Protein AF-A0A1U6GPE6-F1 (afdb_monomer_lite)

Structure (mmCIF, N/CA/C/O backbone):
data_AF-A0A1U6GPE6-F1
#
_entry.id   AF-A0A1U6GPE6-F1
#
loop_
_atom_site.group_PDB
_atom_site.id
_atom_site.type_symbol
_atom_site.label_atom_id
_atom_site.label_alt_id
_atom_site.label_comp_id
_atom_site.label_asym_id
_atom_site.label_entity_id
_atom_site.label_seq_id
_atom_site.pdbx_PDB_ins_code
_atom_site.Cartn_x
_atom_site.Cartn_y
_atom_site.Cartn_z
_atom_site.occupancy
_atom_site.B_iso_or_equiv
_atom_site.auth_seq_id
_atom_site.auth_comp_id
_atom_site.auth_asym_id
_atom_site.auth_atom_id
_atom_site.pdbx_PDB_model_num
ATOM 1 N N . MET A 1 1 ? -50.815 -57.470 -26.066 1.00 43.12 1 MET A N 1
ATOM 2 C CA . MET A 1 1 ? -49.383 -57.099 -26.063 1.00 43.12 1 MET A CA 1
ATOM 3 C C . MET A 1 1 ? -49.206 -55.999 -25.023 1.00 43.12 1 MET A C 1
ATOM 5 O O . MET A 1 1 ? -49.852 -54.969 -25.150 1.00 43.12 1 MET A O 1
ATOM 9 N N . LYS A 1 2 ? -48.498 -56.280 -23.921 1.00 39.28 2 LYS A N 1
ATOM 10 C CA . LYS A 1 2 ? -48.319 -55.362 -22.782 1.00 39.28 2 LYS A CA 1
ATOM 11 C C . LYS A 1 2 ? -47.089 -54.486 -23.047 1.00 39.28 2 LYS A C 1
ATOM 13 O O . LYS A 1 2 ? -45.987 -55.020 -23.039 1.00 39.28 2 LYS A O 1
ATOM 18 N N . ASN A 1 3 ? -47.277 -53.183 -23.252 1.00 39.84 3 ASN A N 1
ATOM 19 C CA . ASN A 1 3 ? -46.172 -52.224 -23.318 1.00 39.84 3 ASN A CA 1
ATOM 20 C C . ASN A 1 3 ? -45.996 -51.566 -21.948 1.00 39.84 3 ASN A C 1
ATOM 22 O O . ASN A 1 3 ? -46.887 -50.881 -21.452 1.00 39.84 3 ASN A O 1
ATOM 26 N N . ILE A 1 4 ? -44.846 -51.837 -21.338 1.00 45.19 4 ILE A N 1
ATOM 27 C CA . ILE A 1 4 ? -44.392 -51.287 -20.062 1.00 45.19 4 ILE A CA 1
ATOM 28 C C . ILE A 1 4 ? -43.777 -49.916 -20.359 1.00 45.19 4 ILE A C 1
ATOM 30 O O . ILE A 1 4 ? -42.797 -49.829 -21.095 1.00 45.19 4 ILE A O 1
ATOM 34 N N . ILE A 1 5 ? -44.366 -48.849 -19.818 1.00 53.38 5 ILE A N 1
ATOM 35 C CA . ILE A 1 5 ? -43.828 -47.485 -19.895 1.00 53.38 5 ILE A CA 1
ATOM 36 C C . ILE A 1 5 ? -43.105 -47.208 -18.573 1.00 53.38 5 ILE A C 1
ATOM 38 O O . ILE A 1 5 ? -43.720 -47.242 -17.509 1.00 53.38 5 ILE A O 1
ATOM 42 N N . TYR A 1 6 ? -41.793 -46.977 -18.642 1.00 44.16 6 TYR A N 1
ATOM 43 C CA . TYR A 1 6 ? -40.957 -46.607 -17.497 1.00 44.16 6 TYR A CA 1
ATOM 44 C C . TYR A 1 6 ? -41.160 -45.125 -17.130 1.00 44.16 6 TYR A C 1
ATOM 46 O O . TYR A 1 6 ? -41.206 -44.289 -18.036 1.00 44.16 6 TYR A O 1
ATOM 54 N N . PRO A 1 7 ? -41.237 -44.758 -15.837 1.00 47.25 7 PRO A N 1
ATOM 55 C CA . PRO A 1 7 ? -41.270 -43.359 -15.430 1.00 47.25 7 PRO A CA 1
ATOM 56 C C . PRO A 1 7 ? -39.864 -42.748 -15.527 1.00 47.25 7 PRO A C 1
ATOM 58 O O . PRO A 1 7 ? -38.908 -43.248 -14.934 1.00 47.25 7 PRO A O 1
ATOM 61 N N . ILE A 1 8 ? -39.743 -41.654 -16.281 1.00 46.38 8 ILE A N 1
ATOM 62 C CA . ILE A 1 8 ? -38.525 -40.843 -16.366 1.00 46.38 8 ILE A CA 1
ATOM 63 C C . ILE A 1 8 ? -38.374 -40.067 -15.052 1.00 46.38 8 ILE A C 1
ATOM 65 O O . ILE A 1 8 ? -39.186 -39.202 -14.725 1.00 46.38 8 ILE A O 1
ATOM 69 N N . LEU A 1 9 ? -37.320 -40.390 -14.301 1.00 40.75 9 LEU A N 1
ATOM 70 C CA . LEU A 1 9 ? -36.823 -39.614 -13.167 1.00 40.75 9 LEU A CA 1
ATOM 71 C C . LEU A 1 9 ? -36.349 -38.235 -13.659 1.00 40.75 9 LEU A C 1
ATOM 73 O O . LEU A 1 9 ? -35.306 -38.121 -14.301 1.00 40.75 9 LEU A O 1
ATOM 77 N N . LEU A 1 10 ? -37.106 -37.184 -13.338 1.00 41.09 10 LEU A N 1
ATOM 78 C CA . LEU A 1 10 ? -36.659 -35.793 -13.432 1.00 41.09 10 LEU A CA 1
ATOM 79 C C . LEU A 1 10 ? -35.607 -35.546 -12.341 1.00 41.09 10 LEU A C 1
ATOM 81 O O . LEU A 1 10 ? -35.937 -35.222 -11.202 1.00 41.09 10 LEU A O 1
ATOM 85 N N . LEU A 1 11 ? -34.330 -35.736 -12.686 1.00 43.34 11 LEU A N 1
ATOM 86 C CA . LEU A 1 11 ? -33.218 -35.278 -11.859 1.00 43.34 11 LEU A CA 1
ATOM 87 C C . LEU A 1 11 ? -33.193 -33.746 -11.862 1.00 43.34 11 LEU A C 1
ATOM 89 O O . LEU A 1 11 ? -33.000 -33.101 -12.890 1.00 43.34 11 LEU A O 1
ATOM 93 N N . SER A 1 12 ? -33.361 -33.179 -10.674 1.00 39.69 12 SER A N 1
ATOM 94 C CA . SER A 1 12 ? -33.136 -31.777 -10.361 1.00 39.69 12 SER A CA 1
ATOM 95 C C . SER A 1 12 ? -31.676 -31.390 -10.610 1.00 39.69 12 SER A C 1
ATOM 97 O O . SER A 1 12 ? -30.798 -31.742 -9.820 1.00 39.69 12 SER A O 1
ATOM 99 N N . THR A 1 13 ? -31.403 -30.603 -11.646 1.00 44.22 13 THR A N 1
ATOM 100 C CA . THR A 1 13 ? -30.189 -29.784 -11.678 1.00 44.22 13 THR A CA 1
ATOM 101 C C . THR A 1 13 ? -30.530 -28.430 -11.081 1.00 44.22 13 THR A C 1
ATOM 103 O O . THR A 1 13 ? -31.062 -27.550 -11.757 1.00 44.22 13 THR A O 1
ATOM 106 N N . VAL A 1 14 ? -30.234 -28.274 -9.791 1.00 46.91 14 VAL A N 1
ATOM 107 C CA . VAL A 1 14 ? -30.025 -26.953 -9.201 1.00 46.91 14 VAL A CA 1
ATOM 108 C C . VAL A 1 14 ? -28.880 -26.348 -10.001 1.00 46.91 14 VAL A C 1
ATOM 110 O O . VAL A 1 14 ? -27.744 -26.816 -9.916 1.00 46.91 14 VAL A O 1
ATOM 113 N N . GLY A 1 15 ? -29.199 -25.389 -10.867 1.00 37.12 15 GLY A N 1
ATOM 114 C CA . GLY A 1 15 ? -28.193 -24.617 -11.569 1.00 37.12 15 GLY A CA 1
ATOM 115 C C . GLY A 1 15 ? -27.342 -23.928 -10.518 1.00 37.12 15 GLY A C 1
ATOM 116 O O . GLY A 1 15 ? -27.784 -22.964 -9.900 1.00 37.12 15 GLY A O 1
ATOM 117 N N . LEU A 1 16 ? -26.140 -24.455 -10.292 1.00 33.47 16 LEU A N 1
ATOM 118 C CA . LEU A 1 16 ? -25.041 -23.703 -9.715 1.00 33.47 16 LEU A CA 1
ATOM 119 C C . LEU A 1 16 ? -24.886 -22.479 -10.611 1.00 33.47 16 LEU A C 1
ATOM 121 O O . LEU A 1 16 ? -24.319 -22.566 -11.700 1.00 33.47 16 LEU A O 1
ATOM 125 N N . THR A 1 17 ? -25.454 -21.352 -10.190 1.00 33.72 17 THR A N 1
ATOM 126 C CA . THR A 1 17 ? -25.096 -20.062 -10.755 1.00 33.72 17 THR A CA 1
ATOM 127 C C . THR A 1 17 ? -23.603 -19.936 -10.531 1.00 33.72 17 THR A C 1
ATOM 129 O O . THR A 1 17 ? -23.151 -19.774 -9.395 1.00 33.72 17 THR A O 1
ATOM 132 N N . MET A 1 18 ? -22.840 -20.113 -11.610 1.00 38.47 18 MET A N 1
ATOM 133 C CA . MET A 1 18 ? -21.432 -19.775 -11.633 1.00 38.47 18 MET A CA 1
ATOM 134 C C . MET A 1 18 ? -21.304 -18.376 -11.045 1.00 38.47 18 MET A C 1
ATOM 136 O O . MET A 1 18 ? -21.958 -17.437 -11.498 1.00 38.47 18 MET A O 1
ATOM 140 N N . ILE A 1 19 ? -20.480 -18.253 -10.010 1.00 34.91 19 ILE A N 1
ATOM 141 C CA . ILE A 1 19 ? -19.978 -16.957 -9.587 1.00 34.91 19 ILE A CA 1
ATOM 142 C C . ILE A 1 19 ? -19.220 -16.429 -10.803 1.00 34.91 19 ILE A C 1
ATOM 144 O O . ILE A 1 19 ? -18.159 -16.952 -11.147 1.00 34.91 19 ILE A O 1
ATOM 148 N N . CYS A 1 20 ? -19.793 -15.449 -11.498 1.00 32.97 20 CYS A N 1
ATOM 149 C CA . CYS A 1 20 ? -19.073 -14.710 -12.518 1.00 32.97 20 CYS A CA 1
ATOM 150 C C . CYS A 1 20 ? -17.921 -13.990 -11.815 1.00 32.97 20 CYS A C 1
ATOM 152 O O . CYS A 1 20 ? -18.118 -12.960 -11.170 1.00 32.97 20 CYS A O 1
ATOM 154 N N . ALA A 1 21 ? -16.714 -14.543 -11.913 1.00 36.16 21 ALA A N 1
ATOM 155 C CA . ALA A 1 21 ? -15.510 -13.746 -11.785 1.00 36.16 21 ALA A CA 1
ATOM 156 C C . ALA A 1 21 ? -15.571 -12.716 -12.918 1.00 36.16 21 ALA A C 1
ATOM 158 O O . ALA A 1 21 ? -15.387 -13.061 -14.085 1.00 36.16 21 ALA A O 1
ATOM 159 N N . ASN A 1 22 ? -15.930 -11.473 -12.599 1.00 42.78 22 ASN A N 1
ATOM 160 C CA . ASN A 1 22 ? -15.839 -10.387 -13.567 1.00 42.78 22 ASN A CA 1
ATOM 161 C C . ASN A 1 22 ? -14.388 -10.337 -14.071 1.00 42.78 22 ASN A C 1
ATOM 163 O O . ASN A 1 22 ? -13.447 -10.364 -13.279 1.00 42.78 22 ASN A O 1
ATOM 167 N N . ALA A 1 23 ? -14.215 -10.342 -15.389 1.00 43.38 23 ALA A N 1
ATOM 168 C CA . ALA A 1 23 ? -12.915 -10.409 -16.035 1.00 43.38 23 ALA A CA 1
ATOM 169 C C . ALA A 1 23 ? -11.970 -9.248 -15.622 1.00 43.38 23 ALA A C 1
ATOM 171 O O . ALA A 1 23 ? -12.427 -8.135 -15.380 1.00 43.38 23 ALA A O 1
ATOM 172 N N . THR A 1 24 ? -10.656 -9.541 -15.644 1.00 53.19 24 THR A N 1
ATOM 173 C CA . THR A 1 24 ? -9.485 -8.632 -15.795 1.00 53.19 24 THR A CA 1
ATOM 174 C C . THR A 1 24 ? -8.783 -8.004 -14.571 1.00 53.19 24 THR A C 1
ATOM 176 O O . THR A 1 24 ? -8.334 -6.857 -14.641 1.00 53.19 24 THR A O 1
ATOM 179 N N . ASP A 1 25 ? -8.556 -8.737 -13.478 1.00 71.38 25 ASP A N 1
ATOM 180 C CA . ASP A 1 25 ? -7.476 -8.367 -12.540 1.00 71.38 25 ASP A CA 1
ATOM 181 C C . ASP A 1 25 ? -6.108 -8.636 -13.216 1.00 71.38 25 ASP A C 1
ATOM 183 O O . ASP A 1 25 ? -5.700 -9.782 -13.387 1.00 71.38 25 ASP A O 1
ATOM 187 N N . THR A 1 26 ? -5.421 -7.582 -13.669 1.00 86.50 26 THR A N 1
ATOM 188 C CA . THR A 1 26 ? -4.144 -7.628 -14.406 1.00 86.50 26 THR A CA 1
ATOM 189 C C . THR A 1 26 ? -3.170 -6.599 -13.832 1.00 86.50 26 THR A C 1
ATOM 191 O O . THR A 1 26 ? -3.581 -5.654 -13.160 1.00 86.50 26 THR A O 1
ATOM 194 N N . ILE A 1 27 ? -1.874 -6.720 -14.137 1.00 88.44 27 ILE A N 1
ATOM 195 C CA . ILE A 1 27 ? -0.874 -5.693 -13.781 1.00 88.44 27 ILE A CA 1
ATOM 196 C C . ILE A 1 27 ? -1.282 -4.313 -14.334 1.00 88.44 27 ILE A C 1
ATOM 198 O O . ILE A 1 27 ? -1.149 -3.295 -13.654 1.00 88.44 27 ILE A O 1
ATOM 202 N N . ALA A 1 28 ? -1.833 -4.277 -15.552 1.00 89.69 28 ALA A N 1
ATOM 203 C CA . ALA A 1 28 ? -2.312 -3.045 -16.169 1.00 89.69 28 ALA A CA 1
ATOM 204 C C . ALA A 1 28 ? -3.478 -2.424 -15.386 1.00 89.69 28 ALA A C 1
ATOM 206 O O . ALA A 1 28 ? -3.467 -1.217 -15.141 1.00 89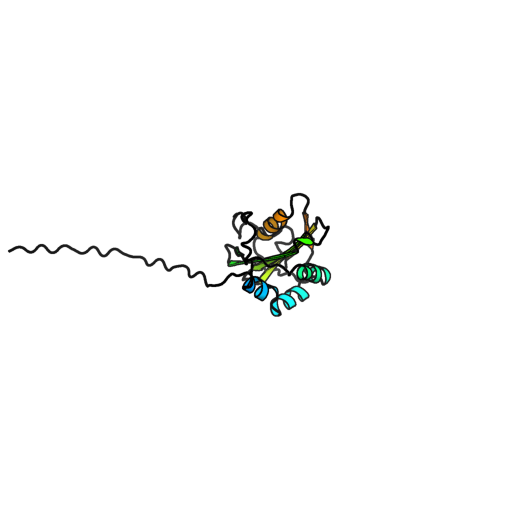.69 28 ALA A O 1
ATOM 207 N N . SER A 1 29 ? -4.452 -3.228 -14.941 1.00 89.19 29 SER A N 1
ATOM 208 C CA . SER A 1 29 ? -5.562 -2.706 -14.138 1.00 89.19 29 SER A CA 1
ATOM 209 C C . SER A 1 29 ? -5.109 -2.252 -12.751 1.00 89.19 29 SER A C 1
ATOM 211 O O . SER A 1 29 ? -5.553 -1.196 -12.310 1.00 89.19 29 SER A O 1
ATOM 213 N N . ALA A 1 30 ? -4.145 -2.930 -12.115 1.00 90.56 30 ALA A N 1
ATOM 214 C CA . ALA A 1 30 ? -3.523 -2.437 -10.881 1.00 90.56 30 ALA A CA 1
ATOM 215 C C . ALA A 1 30 ? -2.889 -1.051 -11.068 1.00 90.56 30 ALA A C 1
ATOM 217 O O . ALA A 1 30 ? -3.169 -0.138 -10.289 1.00 90.56 30 ALA A O 1
ATOM 218 N N . ARG A 1 31 ? -2.086 -0.868 -12.125 1.00 94.56 31 ARG A N 1
ATOM 219 C CA . ARG A 1 31 ? -1.472 0.428 -12.448 1.00 94.56 31 ARG A CA 1
ATOM 220 C C . ARG A 1 31 ? -2.532 1.506 -12.669 1.00 94.56 31 ARG A C 1
ATOM 222 O O . ARG A 1 31 ? -2.426 2.577 -12.079 1.00 94.56 31 ARG A O 1
ATOM 229 N N . ILE A 1 32 ? -3.541 1.232 -13.499 1.00 94.62 32 ILE A N 1
ATOM 230 C CA . ILE A 1 32 ? -4.611 2.190 -13.819 1.00 94.62 32 ILE A CA 1
ATOM 231 C C . ILE A 1 32 ? -5.377 2.589 -12.558 1.00 94.62 32 ILE A C 1
ATOM 233 O O . ILE A 1 32 ? -5.580 3.776 -12.329 1.00 94.62 32 ILE A O 1
ATOM 237 N N . THR A 1 33 ? -5.772 1.625 -11.725 1.00 94.31 33 THR A N 1
ATOM 238 C CA . THR A 1 33 ? -6.537 1.904 -10.507 1.00 94.31 33 THR A CA 1
ATOM 239 C C . THR A 1 33 ? -5.718 2.684 -9.492 1.00 94.31 33 THR A C 1
ATOM 241 O O . THR A 1 33 ? -6.203 3.682 -8.967 1.00 94.31 33 THR A O 1
ATOM 244 N N . VAL A 1 34 ? -4.480 2.266 -9.211 1.00 96.50 34 VAL A N 1
ATOM 245 C CA . VAL A 1 34 ? -3.663 2.946 -8.200 1.00 96.50 34 VAL A CA 1
ATOM 246 C C . VAL A 1 34 ? -3.272 4.342 -8.674 1.00 96.50 34 VAL A C 1
ATOM 248 O O . VAL A 1 34 ? -3.305 5.262 -7.869 1.00 96.50 34 VAL A O 1
ATOM 251 N N . LEU A 1 35 ? -2.947 4.537 -9.955 1.00 96.88 35 LEU A N 1
ATOM 252 C CA . LEU A 1 35 ? -2.577 5.847 -10.507 1.00 96.88 35 LEU A CA 1
ATOM 253 C C . LEU A 1 35 ? -3.779 6.698 -10.945 1.00 96.88 35 LEU A C 1
ATOM 255 O O . LEU A 1 35 ? -3.582 7.781 -11.502 1.00 96.88 35 LEU A O 1
ATOM 259 N N . ASP A 1 36 ? -5.007 6.244 -10.688 1.00 97.06 36 ASP A N 1
ATOM 260 C CA . ASP A 1 36 ? -6.207 7.012 -10.992 1.00 97.06 36 ASP A CA 1
ATOM 261 C C . ASP A 1 36 ? -6.173 8.386 -10.306 1.00 97.06 36 ASP A C 1
ATOM 263 O O . ASP A 1 36 ? -5.817 8.527 -9.133 1.00 97.06 36 ASP A O 1
ATOM 267 N N . ARG A 1 37 ? -6.581 9.426 -11.040 1.00 95.50 37 ARG A N 1
ATOM 268 C CA . ARG A 1 37 ? -6.509 10.810 -10.561 1.00 95.50 37 ARG A CA 1
ATOM 269 C C . ARG A 1 37 ? -7.361 11.031 -9.312 1.00 95.50 37 ARG A C 1
ATOM 271 O O . ARG A 1 37 ? -6.942 11.787 -8.4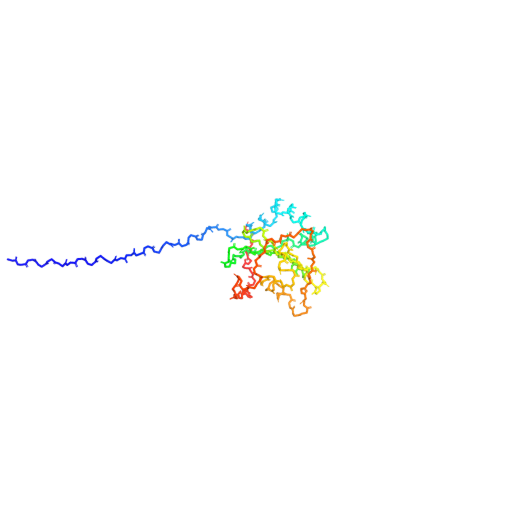35 1.00 95.50 37 ARG A O 1
ATOM 278 N N . SER A 1 38 ? -8.544 10.423 -9.238 1.00 95.25 38 SER A N 1
ATOM 279 C CA . SER A 1 38 ? -9.446 10.590 -8.099 1.00 95.25 38 SER A CA 1
ATOM 280 C C . SER A 1 38 ? -8.850 9.949 -6.853 1.00 95.25 38 SER A C 1
ATOM 282 O O . SER A 1 38 ? -8.780 10.597 -5.808 1.00 95.25 38 SER A O 1
ATOM 284 N N . LEU A 1 39 ? -8.339 8.720 -6.976 1.00 94.94 39 LEU A N 1
ATOM 285 C CA . LEU A 1 39 ? -7.659 8.048 -5.870 1.00 94.94 39 LEU A CA 1
ATOM 286 C C . LEU A 1 39 ? -6.410 8.819 -5.426 1.00 94.94 39 LEU A C 1
ATOM 288 O O . LEU A 1 39 ? -6.225 9.064 -4.236 1.00 94.94 39 LEU A O 1
ATOM 292 N N . GLN A 1 40 ? -5.568 9.255 -6.363 1.00 97.62 40 GLN A N 1
ATOM 293 C CA . GLN A 1 40 ? -4.360 10.017 -6.040 1.00 97.62 40 GLN A CA 1
ATOM 294 C C . GLN A 1 40 ? -4.690 11.341 -5.350 1.00 97.62 40 GLN A C 1
ATOM 296 O O . GLN A 1 40 ? -4.069 11.680 -4.344 1.00 97.62 40 GLN A O 1
ATOM 301 N N . SER A 1 41 ? -5.710 12.062 -5.821 1.00 96.56 41 SER A N 1
ATOM 302 C CA . SER A 1 41 ? -6.186 13.276 -5.156 1.00 96.56 41 SER A CA 1
ATOM 303 C C . SER A 1 41 ? -6.686 12.977 -3.741 1.00 96.56 41 SER A C 1
ATOM 305 O O . SER A 1 41 ? -6.296 13.661 -2.794 1.00 96.56 41 SER A O 1
ATOM 307 N N . GLN A 1 42 ? -7.470 11.911 -3.564 1.00 94.88 42 GLN A N 1
ATOM 308 C CA . GLN A 1 42 ? -7.925 11.476 -2.248 1.00 94.88 42 GLN A CA 1
ATOM 309 C C . GLN A 1 42 ? -6.738 11.214 -1.309 1.00 94.88 42 GLN A C 1
ATOM 311 O O . GLN A 1 42 ? -6.690 11.794 -0.220 1.00 94.88 42 GLN A O 1
ATOM 316 N N . LEU A 1 43 ? -5.747 10.431 -1.742 1.00 96.06 43 LEU A N 1
ATOM 317 C CA . LEU A 1 43 ? -4.550 10.129 -0.953 1.00 96.06 43 LEU A CA 1
ATOM 318 C C . LEU A 1 43 ? -3.738 11.390 -0.624 1.00 96.06 43 LEU A C 1
ATOM 320 O O . LEU A 1 43 ? -3.326 11.553 0.520 1.00 96.06 43 LEU A O 1
ATOM 324 N N . GLN A 1 44 ? -3.570 12.327 -1.562 1.00 96.56 44 GLN A N 1
ATOM 325 C CA . GLN A 1 44 ? -2.905 13.613 -1.295 1.00 96.56 44 GLN A CA 1
ATOM 326 C C . GLN A 1 44 ? -3.601 14.420 -0.196 1.00 96.56 44 GLN A C 1
ATOM 328 O O . GLN A 1 44 ? -2.936 15.111 0.574 1.00 96.56 44 GLN A O 1
ATOM 333 N N . THR A 1 45 ? -4.933 14.349 -0.113 1.00 95.56 45 THR A N 1
ATOM 334 C CA . THR A 1 45 ? -5.686 15.061 0.930 1.00 95.56 45 THR A CA 1
ATOM 335 C C . THR A 1 45 ? -5.721 14.336 2.271 1.00 95.56 45 THR A C 1
ATOM 337 O O . THR A 1 45 ? -5.919 14.998 3.292 1.00 95.56 45 THR A O 1
ATOM 340 N N . GLN A 1 46 ? -5.568 13.007 2.277 1.00 95.12 46 GLN A N 1
ATOM 341 C CA . GLN A 1 46 ? -5.735 12.142 3.455 1.00 95.12 46 GLN A CA 1
ATOM 342 C C . GLN A 1 46 ? -4.405 11.676 4.072 1.00 95.12 46 GLN A C 1
ATOM 344 O O . GLN A 1 46 ? -4.385 11.221 5.217 1.00 95.12 46 GLN A O 1
ATOM 349 N N . LEU A 1 47 ? -3.289 11.833 3.361 1.00 96.31 47 LEU A N 1
ATOM 350 C CA . LEU A 1 47 ? -1.940 11.550 3.842 1.00 96.31 47 LEU A CA 1
ATOM 351 C C . LEU A 1 47 ? -1.170 12.850 4.090 1.00 96.31 47 LEU A C 1
ATOM 353 O O . LEU A 1 47 ? -1.411 13.880 3.459 1.00 96.31 47 LEU A O 1
ATOM 357 N N . LYS A 1 48 ? -0.173 12.806 4.980 1.00 97.38 48 LYS A N 1
ATOM 358 C CA . LYS A 1 48 ? 0.812 13.891 5.054 1.00 97.38 48 LYS A CA 1
ATOM 359 C C . LYS A 1 48 ? 1.580 13.946 3.736 1.00 97.38 48 LYS A C 1
ATOM 361 O O . LYS A 1 48 ? 1.874 12.911 3.143 1.00 97.38 48 LYS A O 1
ATOM 366 N N . ARG A 1 49 ? 1.995 15.146 3.319 1.00 97.06 49 ARG A N 1
ATOM 367 C CA . ARG A 1 49 ? 2.726 15.350 2.054 1.00 97.06 49 ARG A CA 1
ATOM 368 C C . ARG A 1 49 ? 3.933 14.417 1.897 1.00 97.06 49 ARG A C 1
ATOM 370 O O . ARG A 1 49 ? 4.150 13.886 0.816 1.00 97.06 49 ARG A O 1
ATOM 377 N N . ILE A 1 50 ? 4.710 14.222 2.966 1.00 97.19 50 ILE A N 1
ATOM 378 C CA . ILE A 1 50 ? 5.881 13.335 2.939 1.00 97.19 50 ILE A CA 1
ATOM 379 C C . ILE A 1 50 ? 5.486 11.865 2.753 1.00 97.19 50 ILE A C 1
ATOM 381 O O . ILE A 1 50 ? 6.098 11.173 1.947 1.00 97.19 50 ILE A O 1
ATOM 385 N N . ASP A 1 51 ? 4.429 11.419 3.431 1.00 98.06 51 ASP A N 1
ATOM 386 C CA . ASP A 1 51 ? 3.940 10.042 3.363 1.00 98.06 51 ASP A CA 1
ATOM 387 C C . ASP A 1 51 ? 3.377 9.733 1.969 1.00 98.06 51 ASP A C 1
ATOM 389 O O . ASP A 1 51 ? 3.696 8.698 1.387 1.00 98.06 51 ASP A O 1
ATOM 393 N N . TYR A 1 52 ? 2.613 10.670 1.395 1.00 98.38 52 TYR A N 1
ATOM 394 C CA . TYR A 1 52 ? 2.135 10.578 0.016 1.00 98.38 52 TYR A CA 1
ATOM 395 C C . TYR A 1 52 ? 3.295 10.478 -0.983 1.00 98.38 52 TYR A C 1
ATOM 397 O O . TYR A 1 52 ? 3.309 9.580 -1.820 1.00 98.38 52 TYR A O 1
ATOM 405 N N . ASN A 1 53 ? 4.283 11.375 -0.888 1.00 98.31 53 ASN A N 1
ATOM 406 C CA . ASN A 1 53 ? 5.418 11.385 -1.812 1.00 98.31 53 ASN A CA 1
ATOM 407 C C . ASN A 1 53 ? 6.221 10.080 -1.739 1.00 98.31 53 ASN A C 1
ATOM 409 O O . ASN A 1 53 ? 6.590 9.530 -2.775 1.00 98.31 53 ASN A O 1
ATOM 413 N N . ASN A 1 54 ? 6.459 9.573 -0.528 1.00 98.12 54 ASN A N 1
ATOM 414 C CA . ASN A 1 54 ? 7.171 8.319 -0.315 1.00 98.12 54 ASN A CA 1
ATOM 415 C C . ASN A 1 54 ? 6.394 7.137 -0.901 1.00 98.12 54 ASN A C 1
ATOM 417 O O . ASN A 1 54 ? 6.959 6.369 -1.679 1.00 98.12 54 ASN A O 1
ATOM 421 N N . PHE A 1 55 ? 5.092 7.044 -0.609 1.00 98.38 55 PHE A N 1
ATOM 422 C CA . PHE A 1 55 ? 4.216 6.036 -1.201 1.00 98.38 55 PHE A CA 1
ATOM 423 C C . PHE A 1 55 ? 4.261 6.080 -2.735 1.00 98.38 55 PHE A C 1
ATOM 425 O O . PHE A 1 55 ? 4.534 5.064 -3.374 1.00 98.38 55 PHE A O 1
ATOM 432 N N . TYR A 1 56 ? 4.057 7.262 -3.321 1.00 98.06 56 TYR A N 1
ATOM 433 C CA . TYR A 1 56 ? 4.008 7.458 -4.768 1.00 98.06 56 TYR A CA 1
ATOM 434 C C . TYR A 1 56 ? 5.338 7.123 -5.456 1.00 98.06 56 TYR A C 1
ATOM 436 O O . TYR A 1 56 ? 5.349 6.525 -6.527 1.00 98.06 56 TYR A O 1
ATOM 444 N N . SER A 1 57 ? 6.473 7.458 -4.836 1.00 96.75 57 SER A N 1
ATOM 445 C CA . SER A 1 57 ? 7.805 7.263 -5.430 1.00 96.75 57 SER A CA 1
ATOM 446 C C . SER A 1 57 ? 8.226 5.800 -5.631 1.00 96.75 57 SER A C 1
ATOM 448 O O . SER A 1 57 ? 9.231 5.550 -6.299 1.00 96.75 57 SER A O 1
ATOM 450 N N . ASN A 1 58 ? 7.466 4.845 -5.084 1.00 96.56 58 ASN A N 1
ATOM 451 C CA . ASN A 1 58 ? 7.676 3.408 -5.275 1.00 96.56 58 ASN A CA 1
ATOM 452 C C . ASN A 1 58 ? 6.705 2.771 -6.291 1.00 96.56 58 ASN A C 1
ATOM 454 O O . ASN A 1 58 ? 6.770 1.562 -6.502 1.00 96.56 58 ASN A O 1
ATOM 458 N N . LEU A 1 59 ? 5.789 3.538 -6.897 1.00 96.31 59 LEU A N 1
ATOM 459 C CA . LEU A 1 59 ? 4.763 3.031 -7.820 1.00 96.31 59 LEU A CA 1
ATOM 460 C C . LEU A 1 59 ? 5.310 2.799 -9.242 1.00 96.31 59 LEU A C 1
ATOM 462 O O . LEU A 1 59 ? 4.884 3.447 -10.199 1.00 96.31 59 LEU A O 1
ATOM 466 N N . GLU A 1 60 ? 6.272 1.885 -9.367 1.00 93.38 60 GLU A N 1
ATOM 467 C CA . GLU A 1 60 ? 6.980 1.587 -10.620 1.00 93.38 60 GLU A CA 1
ATOM 468 C C . GLU A 1 60 ? 6.584 0.214 -11.183 1.00 93.38 60 GLU A C 1
ATOM 470 O O . GLU A 1 60 ? 5.805 0.157 -12.144 1.00 93.38 60 GLU A O 1
ATOM 475 N N . ASP A 1 61 ? 7.041 -0.873 -10.552 1.00 94.38 61 ASP A N 1
ATOM 476 C CA . ASP A 1 61 ? 6.794 -2.246 -10.999 1.00 94.38 61 ASP A CA 1
ATOM 477 C C . ASP A 1 61 ? 5.613 -2.853 -10.242 1.00 94.38 61 ASP A C 1
ATOM 479 O O . ASP A 1 61 ? 5.743 -3.301 -9.102 1.0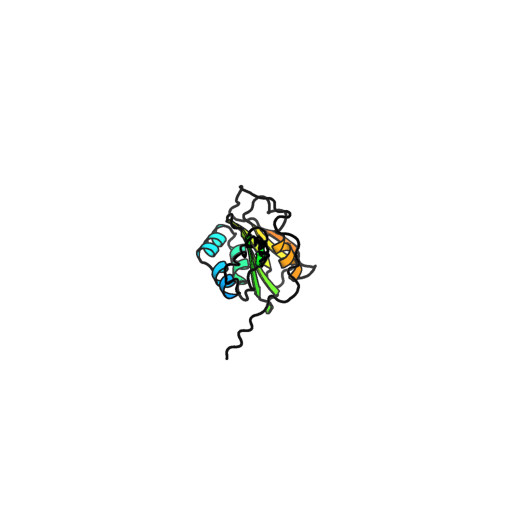0 94.38 61 ASP A O 1
ATOM 483 N N . PHE A 1 62 ? 4.439 -2.835 -10.873 1.00 93.94 62 PHE A N 1
ATOM 484 C CA . PHE A 1 62 ? 3.193 -3.323 -10.283 1.00 93.94 62 PHE A CA 1
ATOM 485 C C . PHE A 1 62 ? 3.070 -4.847 -10.347 1.00 93.94 62 PHE A C 1
ATOM 487 O O . PHE A 1 62 ? 3.356 -5.467 -11.372 1.00 93.94 62 PHE A O 1
ATOM 494 N N . SER A 1 63 ? 2.526 -5.424 -9.279 1.00 88.88 63 SER A N 1
ATOM 495 C CA . SER A 1 63 ? 2.011 -6.795 -9.267 1.00 88.88 63 SER A CA 1
ATOM 496 C C . SER A 1 63 ? 0.546 -6.828 -9.721 1.00 88.88 63 SER A C 1
ATOM 498 O O . SER A 1 63 ? -0.162 -5.818 -9.682 1.00 88.88 63 SER A O 1
ATOM 500 N N . ALA A 1 64 ? 0.060 -8.004 -10.128 1.00 87.06 64 ALA A N 1
ATOM 501 C CA . ALA A 1 64 ? -1.373 -8.207 -10.326 1.00 87.06 64 ALA A CA 1
ATOM 502 C C . ALA A 1 64 ? -2.125 -7.976 -8.997 1.00 87.06 64 ALA A C 1
ATOM 504 O O . ALA A 1 64 ? -1.617 -8.361 -7.936 1.00 87.06 64 ALA A O 1
ATOM 505 N N . PRO A 1 65 ? -3.315 -7.351 -9.026 1.00 88.44 65 PRO A N 1
ATOM 506 C CA . PRO A 1 65 ? -4.048 -7.055 -7.810 1.00 88.44 65 PRO A CA 1
ATOM 507 C C . PRO A 1 65 ? -4.632 -8.335 -7.214 1.00 88.44 65 PRO A C 1
ATOM 509 O O . PRO A 1 65 ? -4.918 -9.303 -7.921 1.00 88.44 65 PRO A O 1
ATOM 512 N N . TYR A 1 66 ? -4.846 -8.329 -5.903 1.00 86.38 66 TYR A N 1
ATOM 513 C CA . TYR A 1 66 ? -5.454 -9.448 -5.191 1.00 86.38 66 TYR A CA 1
ATOM 514 C C . TYR A 1 66 ? -6.774 -9.029 -4.549 1.00 86.38 66 TYR A C 1
ATOM 516 O O . TYR A 1 66 ? -6.854 -7.999 -3.881 1.00 86.38 66 TYR A O 1
ATOM 524 N N . THR A 1 67 ? -7.814 -9.842 -4.726 1.00 86.31 67 THR A N 1
ATOM 525 C CA . THR A 1 67 ? -9.119 -9.614 -4.093 1.00 86.31 67 THR A CA 1
ATOM 526 C C . THR A 1 67 ? -9.187 -10.362 -2.770 1.00 86.31 67 THR A C 1
ATOM 528 O O . THR A 1 67 ? -9.051 -11.584 -2.730 1.00 86.31 67 THR A O 1
ATOM 531 N N . LEU A 1 68 ? -9.407 -9.629 -1.685 1.00 83.44 68 LEU A N 1
ATOM 532 C CA . LEU A 1 68 ? -9.562 -10.174 -0.347 1.00 83.44 68 LEU A CA 1
ATOM 533 C C . LEU A 1 68 ? -10.992 -10.693 -0.121 1.00 83.44 68 LEU A C 1
ATOM 535 O O . LEU A 1 68 ? -11.924 -10.353 -0.850 1.00 83.44 68 LEU A O 1
ATOM 539 N N . LYS A 1 69 ? -11.184 -11.518 0.917 1.00 81.06 69 LYS A N 1
ATOM 540 C CA . LYS A 1 69 ? -12.455 -12.230 1.169 1.00 81.06 69 LYS A CA 1
ATOM 541 C C . LYS A 1 69 ? -13.680 -11.328 1.324 1.00 81.06 69 LYS A C 1
ATOM 543 O O . LYS A 1 69 ? -14.780 -11.745 0.984 1.00 81.06 69 LYS A O 1
ATOM 548 N N . ASN A 1 70 ? -13.501 -10.122 1.840 1.00 77.00 70 ASN A N 1
ATOM 549 C CA . ASN A 1 70 ? -14.579 -9.156 2.041 1.00 77.00 70 ASN A CA 1
ATOM 550 C C . ASN A 1 70 ? -14.824 -8.246 0.814 1.00 77.00 70 ASN A C 1
ATOM 552 O O . ASN A 1 70 ? -15.601 -7.301 0.908 1.00 77.00 70 ASN A O 1
ATOM 556 N N . GLY A 1 71 ? -14.137 -8.490 -0.307 1.00 83.88 71 GLY A N 1
ATOM 557 C CA . GLY A 1 71 ? -14.230 -7.687 -1.527 1.00 83.88 71 GLY A CA 1
ATOM 558 C C . GLY A 1 71 ? -13.195 -6.565 -1.654 1.00 83.88 71 GLY A C 1
ATOM 559 O O . GLY A 1 71 ? -13.100 -5.972 -2.727 1.00 83.88 71 GLY A O 1
ATOM 560 N N . SER A 1 72 ? -12.392 -6.289 -0.623 1.00 87.56 72 SER A N 1
ATOM 561 C CA . SER A 1 72 ? -11.306 -5.305 -0.703 1.00 87.56 72 SER A CA 1
ATOM 562 C C . SER A 1 72 ? -10.236 -5.726 -1.702 1.00 87.56 72 SER A C 1
ATOM 564 O O . SER A 1 72 ? -9.956 -6.911 -1.884 1.00 87.56 72 SER A O 1
ATOM 566 N N . LYS A 1 73 ? -9.597 -4.746 -2.340 1.00 90.44 73 LYS A N 1
ATOM 567 C CA . LYS A 1 73 ? -8.531 -4.980 -3.319 1.00 90.44 73 LYS A CA 1
ATOM 568 C C . LYS A 1 73 ? -7.184 -4.583 -2.737 1.00 90.44 73 LYS A C 1
ATOM 570 O O . LYS A 1 73 ? -7.034 -3.471 -2.240 1.00 90.44 73 LYS A O 1
ATOM 575 N N . PHE A 1 74 ? -6.216 -5.486 -2.818 1.00 93.12 74 PHE A N 1
ATOM 576 C CA . PHE A 1 74 ? -4.817 -5.253 -2.484 1.00 93.12 74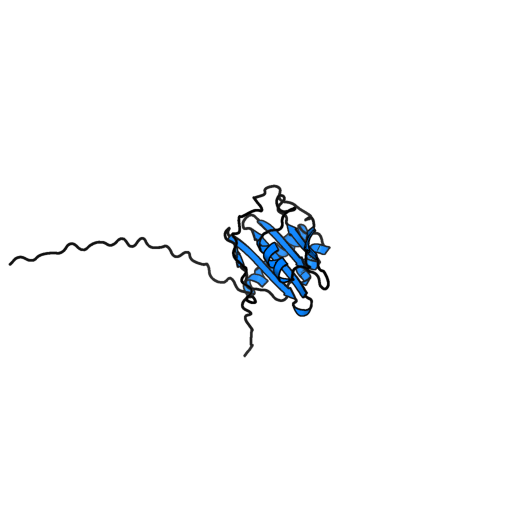 PHE A CA 1
ATOM 577 C C . PHE A 1 74 ? -4.013 -5.002 -3.758 1.00 93.12 74 PHE A C 1
ATOM 579 O O . PHE A 1 74 ? -4.087 -5.777 -4.713 1.00 93.12 74 PHE A O 1
ATOM 586 N N . TYR A 1 75 ? -3.215 -3.945 -3.731 1.00 94.94 75 TYR A N 1
ATOM 587 C CA . TYR A 1 75 ? -2.295 -3.561 -4.789 1.00 94.94 75 TYR A CA 1
ATOM 588 C C . TYR A 1 75 ? -0.907 -3.375 -4.191 1.00 94.94 75 TYR A C 1
ATOM 590 O O . TYR A 1 75 ? -0.773 -2.830 -3.094 1.00 94.94 75 TYR A O 1
ATOM 598 N N . GLU A 1 76 ? 0.124 -3.761 -4.932 1.00 95.81 76 GLU A N 1
ATOM 599 C CA . GLU A 1 76 ? 1.502 -3.426 -4.594 1.00 95.81 76 GLU A CA 1
ATOM 600 C C . GLU A 1 76 ? 2.300 -3.049 -5.840 1.00 95.81 76 GLU A C 1
ATOM 602 O O . GLU A 1 76 ? 2.009 -3.494 -6.955 1.00 95.81 76 GLU A O 1
ATOM 607 N N . ALA A 1 77 ? 3.317 -2.226 -5.619 1.00 96.00 77 ALA A N 1
ATOM 608 C CA . ALA A 1 77 ? 4.344 -1.907 -6.588 1.00 96.00 77 ALA A CA 1
ATOM 609 C C . ALA A 1 77 ? 5.706 -1.854 -5.894 1.00 96.00 77 ALA A C 1
ATOM 611 O O . ALA A 1 77 ? 5.814 -1.458 -4.727 1.00 96.00 77 ALA A O 1
ATOM 612 N N . ARG A 1 78 ? 6.746 -2.285 -6.601 1.00 94.38 78 ARG A N 1
ATOM 613 C CA . ARG A 1 78 ? 8.098 -2.440 -6.066 1.00 94.38 78 ARG A CA 1
ATOM 614 C C . ARG A 1 78 ? 9.108 -1.678 -6.915 1.00 94.38 78 ARG A C 1
ATOM 616 O O . ARG A 1 78 ? 8.853 -1.335 -8.065 1.00 94.38 78 ARG A O 1
ATOM 623 N N . ARG A 1 79 ? 10.261 -1.426 -6.305 1.00 93.44 79 ARG A N 1
ATOM 624 C CA . ARG A 1 79 ? 11.511 -1.026 -6.951 1.00 93.44 79 ARG A CA 1
ATOM 625 C C . ARG A 1 79 ? 12.593 -1.945 -6.403 1.00 93.44 79 ARG A C 1
ATOM 627 O O . ARG A 1 79 ? 13.260 -1.627 -5.414 1.00 93.44 79 ARG A O 1
ATOM 634 N N . ASP A 1 80 ? 12.692 -3.141 -6.984 1.00 84.88 80 ASP A N 1
ATOM 635 C CA . ASP A 1 80 ? 13.505 -4.240 -6.439 1.00 84.88 80 ASP A CA 1
ATOM 636 C C . ASP A 1 80 ? 14.983 -3.835 -6.290 1.00 84.88 80 ASP A C 1
ATOM 638 O O . ASP A 1 80 ? 15.618 -4.134 -5.279 1.00 84.88 80 ASP A O 1
ATOM 642 N N . ASN A 1 81 ? 15.508 -3.061 -7.246 1.00 87.38 81 ASN A N 1
ATOM 643 C CA . ASN A 1 81 ? 16.873 -2.523 -7.221 1.00 87.38 81 ASN A CA 1
ATOM 644 C C . ASN A 1 81 ? 17.152 -1.567 -6.047 1.00 87.38 81 ASN A C 1
ATOM 646 O O . ASN A 1 81 ? 18.306 -1.393 -5.661 1.00 87.38 81 ASN A O 1
ATOM 650 N N . LEU A 1 82 ? 16.118 -0.950 -5.477 1.00 89.19 82 LEU A N 1
ATOM 651 C CA . LEU A 1 82 ? 16.222 -0.041 -4.339 1.00 89.19 82 LEU A CA 1
ATOM 652 C C . LEU A 1 82 ? 15.752 -0.676 -3.027 1.00 89.19 82 LEU A C 1
ATOM 654 O O . LEU A 1 82 ? 15.797 -0.019 -1.983 1.00 89.19 82 LEU A O 1
ATOM 658 N N . ASN A 1 83 ? 15.299 -1.936 -3.063 1.00 90.38 83 ASN A N 1
ATOM 659 C CA . ASN A 1 83 ? 14.652 -2.604 -1.935 1.00 90.38 83 ASN A CA 1
ATOM 660 C C . ASN A 1 83 ? 13.559 -1.711 -1.303 1.00 90.38 83 ASN A C 1
A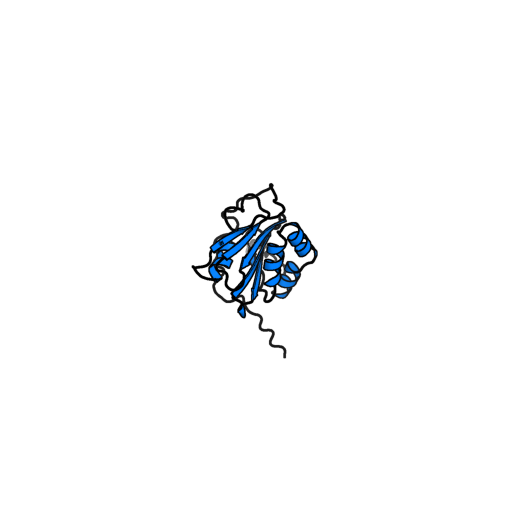TOM 662 O O . ASN A 1 83 ? 13.483 -1.550 -0.077 1.00 90.38 83 ASN A O 1
ATOM 666 N N . SER A 1 84 ? 12.759 -1.065 -2.156 1.00 95.44 84 SER A N 1
ATOM 667 C CA . SER A 1 84 ? 11.663 -0.177 -1.774 1.00 95.44 84 SER A CA 1
ATOM 668 C C . SER A 1 84 ? 10.368 -0.615 -2.448 1.00 95.44 84 SER A C 1
ATOM 670 O O . SER A 1 84 ? 10.376 -1.276 -3.486 1.00 95.44 84 SER A O 1
ATOM 672 N N . ALA A 1 85 ? 9.239 -0.318 -1.813 1.00 97.12 85 ALA A N 1
ATOM 673 C CA . ALA A 1 85 ? 7.939 -0.768 -2.290 1.00 97.12 85 ALA A CA 1
ATOM 674 C C . ALA A 1 85 ? 6.807 0.006 -1.631 1.00 97.12 85 ALA A C 1
ATOM 676 O O . ALA A 1 85 ? 6.968 0.550 -0.536 1.00 97.12 85 ALA A O 1
ATOM 677 N N . SER A 1 86 ? 5.650 -0.019 -2.276 1.00 98.31 86 SER A N 1
ATOM 678 C CA . SER A 1 86 ? 4.400 0.517 -1.764 1.00 98.31 86 SER A CA 1
ATOM 679 C C . SER A 1 86 ? 3.281 -0.492 -1.936 1.00 98.31 86 SER A C 1
ATOM 681 O O . SER A 1 86 ? 3.220 -1.205 -2.934 1.00 98.31 86 SER A O 1
ATOM 683 N N . ALA A 1 87 ? 2.376 -0.520 -0.970 1.00 97.75 87 ALA A N 1
ATOM 684 C CA . ALA A 1 87 ? 1.179 -1.333 -0.998 1.00 97.75 87 ALA A CA 1
ATOM 685 C C . ALA A 1 87 ? -0.029 -0.518 -0.540 1.00 97.75 87 ALA A C 1
ATOM 687 O O . ALA A 1 87 ? 0.090 0.384 0.292 1.00 97.75 87 ALA A O 1
ATOM 688 N N . ILE A 1 88 ? -1.198 -0.839 -1.078 1.00 97.19 88 ILE A N 1
ATOM 689 C CA . ILE A 1 88 ? -2.465 -0.257 -0.653 1.00 97.19 88 ILE A CA 1
ATOM 690 C C . ILE A 1 88 ? -3.560 -1.318 -0.687 1.00 97.19 88 ILE A C 1
ATOM 692 O O . ILE A 1 88 ? -3.712 -2.046 -1.665 1.00 97.19 88 ILE A O 1
ATOM 696 N N . VAL A 1 89 ? -4.343 -1.390 0.384 1.00 94.19 89 VAL A N 1
ATOM 697 C CA . VAL A 1 89 ? -5.651 -2.048 0.373 1.00 94.19 89 VAL A CA 1
ATOM 698 C C . VAL A 1 89 ? -6.719 -0.972 0.244 1.00 94.19 89 VAL A C 1
ATOM 700 O O . VAL A 1 89 ? -6.668 0.014 0.978 1.00 94.19 89 VAL A O 1
ATOM 703 N N . ILE A 1 90 ? -7.673 -1.170 -0.662 1.00 92.44 90 ILE A N 1
ATOM 704 C CA . ILE A 1 90 ? -8.853 -0.320 -0.838 1.00 92.44 90 ILE A CA 1
ATOM 705 C C . ILE A 1 90 ? -10.083 -1.152 -0.490 1.00 92.44 90 ILE A C 1
ATOM 707 O O . ILE A 1 90 ? -10.355 -2.167 -1.137 1.00 92.44 90 ILE A O 1
ATOM 711 N N . ASP A 1 91 ? -10.799 -0.729 0.545 1.00 88.50 91 ASP A N 1
ATOM 712 C CA . ASP A 1 91 ? -12.046 -1.339 0.990 1.00 88.50 91 ASP A CA 1
ATOM 713 C C . ASP A 1 91 ? -13.248 -0.746 0.232 1.00 88.50 91 ASP A C 1
ATOM 715 O O . ASP A 1 91 ? -13.276 0.470 0.006 1.00 88.50 91 ASP A O 1
ATOM 719 N N . PRO A 1 92 ? -14.265 -1.549 -0.141 1.00 85.38 92 PRO A N 1
ATOM 720 C CA . PRO A 1 92 ? -15.466 -1.052 -0.816 1.00 85.38 92 PRO A CA 1
ATOM 721 C C . PRO A 1 92 ? -16.220 0.036 -0.039 1.00 85.38 92 PRO A C 1
ATOM 723 O O . PRO A 1 92 ? -16.950 0.822 -0.637 1.00 85.38 92 PRO A O 1
ATOM 726 N N . GLN A 1 93 ? -16.044 0.106 1.282 1.00 84.19 93 GLN A N 1
ATOM 727 C CA . GLN A 1 93 ? -16.640 1.119 2.154 1.00 84.19 93 GLN A CA 1
ATOM 728 C C . GLN A 1 93 ? -15.828 2.429 2.197 1.00 84.19 93 GLN A C 1
ATOM 730 O O . GLN A 1 93 ? -16.189 3.355 2.921 1.00 84.19 93 GLN A O 1
ATOM 735 N N . GLY A 1 94 ? -14.737 2.535 1.430 1.00 85.75 94 GLY A N 1
ATOM 736 C CA . GLY A 1 94 ? -13.925 3.752 1.312 1.00 85.75 94 GLY A CA 1
ATOM 737 C C . GLY A 1 94 ? -12.777 3.864 2.321 1.00 85.75 94 GLY A C 1
ATOM 738 O O . GLY A 1 94 ? -12.151 4.925 2.427 1.00 85.75 94 GLY A O 1
ATOM 739 N N . TYR A 1 95 ? -12.474 2.791 3.053 1.00 89.44 95 TYR A N 1
ATOM 740 C CA . TYR A 1 95 ? -11.266 2.716 3.875 1.00 89.44 95 TYR A CA 1
ATOM 741 C C . TYR A 1 95 ? -10.059 2.345 3.025 1.00 89.44 95 TYR A C 1
ATOM 743 O O . TYR A 1 95 ? -10.163 1.582 2.063 1.00 89.44 95 TYR A O 1
ATOM 751 N N . PHE A 1 96 ? -8.897 2.864 3.397 1.00 92.38 96 PHE A N 1
ATOM 752 C CA . PHE A 1 96 ? -7.640 2.463 2.798 1.00 92.38 96 PHE A CA 1
ATOM 753 C C . PHE A 1 96 ? -6.602 2.125 3.857 1.00 92.38 96 PHE A C 1
ATOM 755 O O . PHE A 1 96 ? -6.586 2.668 4.965 1.00 92.38 96 PHE A O 1
ATOM 762 N N . TYR A 1 97 ? -5.680 1.260 3.461 1.00 94.62 97 TYR A N 1
ATOM 763 C CA . TYR A 1 97 ? -4.555 0.828 4.274 1.00 94.62 97 TYR A CA 1
ATOM 764 C C . TYR A 1 97 ? -3.308 0.910 3.407 1.00 94.62 97 TYR A C 1
ATOM 766 O O . TYR A 1 97 ? -3.061 0.034 2.582 1.00 94.62 97 TYR A O 1
ATOM 774 N N . VAL A 1 98 ? -2.567 2.002 3.544 1.00 97.12 98 VAL A N 1
ATOM 775 C CA . VAL A 1 98 ? -1.351 2.291 2.785 1.00 97.12 98 VAL A CA 1
ATOM 776 C C . VAL A 1 98 ? -0.146 1.805 3.572 1.00 97.12 98 VAL A C 1
ATOM 778 O O . VAL A 1 98 ? -0.060 2.009 4.783 1.00 97.12 98 VAL A O 1
ATOM 781 N N . ALA A 1 99 ? 0.816 1.216 2.877 1.00 97.81 99 ALA A N 1
ATOM 782 C CA . ALA A 1 99 ? 2.142 0.986 3.410 1.00 97.81 99 ALA A CA 1
ATOM 783 C C . ALA A 1 99 ? 3.219 1.340 2.390 1.00 97.81 99 ALA A C 1
ATOM 785 O O . ALA A 1 99 ? 3.020 1.184 1.188 1.00 97.81 99 ALA A O 1
ATOM 786 N N . TYR A 1 100 ? 4.377 1.781 2.868 1.00 98.25 100 TYR A N 1
ATOM 787 C CA . TYR A 1 100 ? 5.558 1.929 2.030 1.00 98.25 100 TYR A CA 1
ATOM 788 C C . TYR A 1 100 ? 6.839 1.625 2.803 1.00 98.25 100 TYR A C 1
ATOM 790 O O . TYR A 1 100 ? 6.944 1.854 4.009 1.00 98.25 100 TYR A O 1
ATOM 798 N N . LYS A 1 101 ? 7.847 1.148 2.080 1.00 97.50 101 LYS A N 1
ATOM 799 C CA . LYS A 1 101 ? 9.217 0.976 2.554 1.00 97.50 101 LYS A CA 1
ATOM 800 C C . LYS A 1 101 ? 10.133 1.851 1.712 1.00 97.50 101 LYS A C 1
ATOM 802 O O . LYS A 1 101 ? 10.101 1.758 0.488 1.00 97.50 101 LYS A O 1
ATOM 807 N N . MET A 1 102 ? 10.955 2.675 2.357 1.00 96.94 102 MET A N 1
ATOM 808 C CA . MET A 1 102 ? 11.976 3.473 1.669 1.00 96.94 102 MET A CA 1
ATOM 809 C C . MET A 1 102 ? 13.281 2.681 1.479 1.00 96.94 102 MET A C 1
ATOM 811 O O . MET A 1 102 ? 13.547 1.741 2.244 1.00 96.94 102 MET A O 1
ATOM 815 N N . PRO A 1 103 ? 14.123 3.068 0.503 1.00 93.56 103 PRO A N 1
ATOM 816 C CA . PRO A 1 103 ? 15.459 2.501 0.354 1.00 93.56 103 PRO A CA 1
ATOM 817 C C . PRO A 1 103 ? 16.258 2.634 1.653 1.00 93.56 103 PRO A C 1
ATOM 819 O O . PRO A 1 103 ? 16.130 3.630 2.364 1.00 93.56 103 PRO A O 1
ATOM 822 N N . ASN A 1 104 ? 17.074 1.626 1.972 1.00 88.06 104 ASN A N 1
ATOM 823 C CA . ASN A 1 104 ? 17.936 1.593 3.167 1.00 88.06 104 ASN A CA 1
ATOM 824 C C . ASN A 1 104 ? 17.209 1.767 4.520 1.00 88.06 104 ASN A C 1
ATOM 826 O O . ASN A 1 104 ? 17.849 1.989 5.544 1.00 88.06 104 ASN A O 1
ATOM 830 N N . SER A 1 105 ? 15.879 1.656 4.541 1.00 91.50 105 SER A N 1
ATOM 831 C CA . SER A 1 105 ? 15.067 1.693 5.756 1.00 91.50 105 SER A CA 1
ATOM 832 C C . SER A 1 105 ? 14.653 0.282 6.158 1.00 91.50 105 SER A C 1
ATOM 834 O O . SER A 1 105 ? 14.160 -0.473 5.320 1.00 91.50 105 SER A O 1
ATOM 836 N N . ASN A 1 106 ? 14.775 -0.029 7.449 1.00 93.56 106 ASN A N 1
ATOM 837 C CA . ASN A 1 106 ? 14.138 -1.199 8.064 1.00 93.56 106 ASN A CA 1
ATOM 838 C C . ASN A 1 106 ? 12.704 -0.891 8.528 1.00 93.56 106 ASN A C 1
ATOM 840 O O . ASN A 1 106 ? 12.016 -1.750 9.067 1.00 93.56 106 ASN A O 1
ATOM 844 N N . ASN A 1 107 ? 12.243 0.345 8.358 1.00 96.38 107 ASN A N 1
ATOM 845 C CA . ASN A 1 107 ? 10.885 0.732 8.696 1.00 96.38 107 ASN A CA 1
ATOM 846 C C . ASN A 1 107 ? 9.987 0.638 7.466 1.00 96.38 107 ASN A C 1
ATOM 848 O O . ASN A 1 107 ? 10.322 1.163 6.397 1.00 96.38 107 ASN A O 1
ATOM 852 N N . ILE A 1 108 ? 8.826 0.029 7.675 1.00 97.31 108 ILE A N 1
ATOM 853 C CA . ILE A 1 108 ? 7.694 0.014 6.761 1.00 97.31 108 ILE A CA 1
ATOM 854 C C . ILE A 1 108 ? 6.646 0.929 7.377 1.00 97.31 108 ILE A C 1
ATOM 856 O O . ILE A 1 108 ? 6.058 0.614 8.410 1.00 97.31 108 ILE A O 1
ATOM 860 N N . THR A 1 109 ? 6.449 2.097 6.786 1.00 98.00 109 THR A N 1
ATOM 861 C CA . THR A 1 109 ? 5.437 3.034 7.264 1.00 98.00 109 THR A CA 1
ATOM 862 C C . THR A 1 109 ? 4.068 2.532 6.849 1.00 98.00 109 THR A C 1
ATOM 864 O O . THR A 1 109 ? 3.870 2.202 5.688 1.00 98.00 109 THR A O 1
ATOM 867 N N . TYR A 1 110 ? 3.133 2.504 7.789 1.00 97.12 110 TYR A N 1
ATOM 868 C CA . TYR A 1 110 ? 1.735 2.159 7.591 1.00 97.12 110 TYR A CA 1
ATOM 869 C C . TYR A 1 110 ? 0.847 3.342 7.972 1.00 97.12 110 TYR A C 1
ATOM 871 O O . TYR A 1 110 ? 1.038 3.955 9.027 1.00 97.12 110 TYR A O 1
ATOM 879 N N . ILE A 1 111 ? -0.123 3.652 7.114 1.00 96.62 111 ILE A N 1
ATOM 880 C CA . ILE A 1 111 ? -1.118 4.706 7.312 1.00 96.62 111 ILE A CA 1
ATOM 881 C C . ILE A 1 111 ? -2.491 4.167 6.921 1.00 96.62 111 ILE A C 1
ATOM 883 O O . ILE A 1 111 ? -2.646 3.513 5.892 1.00 96.62 111 ILE A O 1
ATOM 887 N N . THR A 1 112 ? -3.512 4.500 7.698 1.00 94.44 112 THR A N 1
ATOM 888 C CA . THR A 1 112 ? -4.905 4.202 7.361 1.00 94.44 112 THR A CA 1
ATOM 889 C C . THR A 1 112 ? -5.802 5.363 7.758 1.00 94.44 112 THR A C 1
ATOM 891 O O . THR A 1 112 ? -5.491 6.074 8.713 1.00 94.44 112 THR A O 1
ATOM 894 N N . ASN A 1 113 ? -6.903 5.562 7.032 1.00 92.00 113 ASN A N 1
ATOM 895 C CA . ASN A 1 113 ? -7.997 6.429 7.469 1.00 92.00 113 ASN A CA 1
ATOM 896 C C . ASN A 1 113 ? -8.989 5.719 8.399 1.00 92.00 113 ASN A C 1
ATOM 898 O O . ASN A 1 113 ? -9.924 6.365 8.853 1.00 92.00 113 ASN A O 1
ATOM 902 N N . ASP A 1 114 ? -8.823 4.432 8.682 1.00 89.50 114 ASP A N 1
ATOM 903 C CA . ASP A 1 114 ? -9.691 3.690 9.588 1.00 89.50 114 ASP A CA 1
ATOM 904 C C . ASP A 1 114 ? -9.289 3.934 11.049 1.00 89.50 114 ASP A C 1
ATOM 906 O O . ASP A 1 114 ? -8.183 3.589 11.480 1.00 89.50 114 ASP A O 1
ATOM 910 N N . GLY A 1 115 ? -10.181 4.564 11.816 1.00 81.38 115 GLY A N 1
ATOM 911 C CA . GLY A 1 115 ? -9.909 4.973 13.192 1.00 81.38 115 GLY A CA 1
ATOM 912 C C . GLY A 1 115 ? -9.622 3.820 14.160 1.00 81.38 115 GLY A C 1
ATOM 913 O O . GLY A 1 115 ? -8.861 4.026 15.110 1.00 81.38 115 GLY A O 1
ATOM 914 N N . SER A 1 116 ? -10.172 2.620 13.933 1.00 79.19 116 SER A N 1
ATOM 915 C CA . SER A 1 116 ? -9.900 1.436 14.770 1.00 79.19 116 SER A CA 1
ATOM 916 C C . SER A 1 116 ? -8.563 0.772 14.441 1.00 79.19 116 SER A C 1
ATOM 918 O O . SER A 1 116 ? -7.957 0.158 15.321 1.00 79.19 116 SER A O 1
ATOM 920 N N . CYS A 1 117 ? -8.067 0.917 13.208 1.00 76.75 117 CYS A N 1
ATOM 921 C CA . CYS A 1 117 ? -6.916 0.165 12.695 1.00 76.75 117 CYS A CA 1
ATOM 922 C C . CYS A 1 117 ? -5.607 0.952 12.717 1.00 76.75 117 CYS A C 1
ATOM 924 O O . CYS A 1 117 ? -4.686 0.677 11.947 1.00 76.75 117 CYS A O 1
ATOM 926 N N . ASN A 1 118 ? -5.495 1.919 13.631 1.00 75.38 118 ASN A N 1
ATOM 927 C CA . ASN A 1 118 ? -4.294 2.732 13.831 1.00 75.38 118 ASN A CA 1
ATOM 928 C C . ASN A 1 118 ? -3.291 2.143 14.843 1.00 75.38 118 ASN A C 1
ATOM 930 O O . ASN A 1 118 ? -2.227 2.723 15.048 1.00 75.38 118 ASN A O 1
ATOM 934 N N . LYS A 1 119 ? -3.618 1.008 15.477 1.00 81.31 119 LYS A N 1
ATOM 935 C CA . LYS A 1 119 ? -2.749 0.288 16.433 1.00 81.31 119 LYS A CA 1
ATOM 936 C C . LYS A 1 119 ? -2.376 -1.121 15.984 1.00 81.31 119 LYS A C 1
ATOM 938 O O . LYS A 1 119 ? -1.432 -1.701 16.512 1.00 81.31 119 LYS A O 1
ATOM 943 N N . GLU A 1 120 ? -3.107 -1.667 15.021 1.00 86.69 120 GLU A N 1
ATOM 944 C CA . GLU A 1 120 ? -2.835 -2.964 14.422 1.00 86.69 120 GLU A CA 1
ATOM 945 C C . GLU A 1 120 ? -2.910 -2.820 12.903 1.00 86.69 120 GLU A C 1
ATOM 947 O O . GLU A 1 120 ? -3.884 -2.293 12.371 1.00 86.69 120 GLU A O 1
ATOM 952 N N . ALA A 1 121 ? -1.853 -3.245 12.210 1.00 88.56 121 ALA A N 1
ATOM 953 C CA . ALA A 1 121 ? -1.811 -3.167 10.758 1.00 88.56 121 ALA A CA 1
ATOM 954 C C . ALA A 1 121 ? -2.770 -4.183 10.128 1.00 88.56 121 ALA A C 1
ATOM 956 O O . ALA A 1 121 ? -2.922 -5.300 10.622 1.00 88.56 121 ALA A O 1
ATOM 957 N N . HIS A 1 122 ? -3.352 -3.816 8.993 1.00 88.12 122 HIS A N 1
ATOM 958 C CA . HIS A 1 122 ? -4.159 -4.719 8.181 1.00 88.12 122 HIS A CA 1
ATOM 959 C C . HIS A 1 122 ? -3.377 -5.996 7.795 1.00 88.12 122 HIS A C 1
ATOM 961 O O . HIS A 1 122 ? -2.199 -5.920 7.438 1.00 88.12 122 HIS A O 1
ATOM 967 N N . ASP A 1 123 ? -4.017 -7.171 7.796 1.00 86.69 123 ASP A N 1
ATOM 968 C CA . ASP A 1 123 ? -3.335 -8.462 7.585 1.00 86.69 123 ASP A CA 1
ATOM 969 C C . ASP A 1 123 ? -2.587 -8.546 6.245 1.00 86.69 123 ASP A C 1
ATOM 971 O O . ASP A 1 123 ? -1.431 -8.960 6.209 1.00 86.69 123 ASP A O 1
ATOM 975 N N . ALA A 1 124 ? -3.182 -8.064 5.150 1.00 87.50 124 ALA A N 1
ATOM 976 C CA . ALA A 1 124 ? -2.484 -7.970 3.861 1.00 87.50 124 ALA A CA 1
ATOM 977 C C . ALA A 1 124 ? -1.194 -7.123 3.933 1.00 87.50 124 ALA A C 1
ATOM 979 O O . ALA A 1 124 ? -0.197 -7.466 3.299 1.00 87.50 124 ALA A O 1
ATOM 980 N N . ILE A 1 125 ? -1.172 -6.066 4.756 1.00 91.69 125 ILE A N 1
ATOM 981 C CA . ILE A 1 125 ? 0.033 -5.259 4.982 1.00 91.69 125 ILE A CA 1
ATOM 982 C C . ILE A 1 125 ? 1.057 -6.019 5.826 1.00 91.69 125 ILE A C 1
ATOM 984 O O . ILE A 1 125 ? 2.249 -5.932 5.540 1.00 91.69 125 ILE A O 1
ATOM 988 N N . LYS A 1 126 ? 0.628 -6.801 6.826 1.00 90.56 126 LYS A N 1
ATOM 989 C CA . LYS A 1 126 ? 1.538 -7.689 7.574 1.00 90.56 126 LYS A CA 1
ATOM 990 C C . LYS A 1 126 ? 2.224 -8.679 6.629 1.00 90.56 126 LYS A C 1
ATOM 992 O O . LYS A 1 126 ? 3.431 -8.881 6.718 1.00 90.56 126 LYS A O 1
ATOM 997 N N . VAL A 1 127 ? 1.480 -9.256 5.684 1.00 87.75 127 VAL A N 1
ATOM 998 C CA . VAL A 1 127 ? 2.051 -10.184 4.700 1.00 87.75 127 VAL A CA 1
ATOM 999 C C . VAL A 1 127 ? 2.990 -9.468 3.725 1.00 87.75 127 VAL A C 1
ATOM 1001 O O . VAL A 1 127 ? 4.093 -9.958 3.496 1.00 87.75 127 VAL A O 1
ATOM 1004 N N . PHE A 1 128 ? 2.617 -8.289 3.217 1.00 90.56 128 PHE A N 1
ATOM 1005 C CA . PHE A 1 128 ? 3.517 -7.429 2.436 1.00 90.56 128 PHE A CA 1
ATOM 1006 C C . PHE A 1 128 ? 4.822 -7.142 3.194 1.00 90.56 128 PHE A C 1
ATOM 1008 O O . PHE A 1 128 ? 5.913 -7.303 2.644 1.00 90.56 128 PHE A O 1
ATOM 1015 N N . ALA A 1 129 ? 4.726 -6.788 4.476 1.00 91.44 129 ALA A N 1
ATOM 1016 C CA . ALA A 1 129 ? 5.876 -6.482 5.315 1.00 91.44 129 ALA A CA 1
ATOM 1017 C C . ALA A 1 129 ? 6.814 -7.681 5.501 1.00 91.44 129 ALA A C 1
ATOM 1019 O O . ALA A 1 129 ? 8.034 -7.522 5.429 1.00 91.44 129 ALA A O 1
ATOM 1020 N N . ASN A 1 130 ? 6.257 -8.886 5.641 1.00 89.31 130 ASN A N 1
ATOM 1021 C CA . ASN A 1 130 ? 7.034 -10.119 5.765 1.00 89.31 130 ASN A CA 1
ATOM 1022 C C . ASN A 1 130 ? 7.903 -10.413 4.528 1.00 89.31 130 ASN A C 1
ATOM 1024 O O . ASN A 1 130 ? 8.881 -11.148 4.645 1.00 89.31 130 ASN A O 1
ATOM 1028 N N . THR A 1 131 ? 7.615 -9.813 3.364 1.00 87.50 131 THR A N 1
ATOM 1029 C CA . THR A 1 131 ? 8.440 -9.998 2.154 1.00 87.50 131 THR A CA 1
ATOM 1030 C C . THR A 1 131 ? 9.828 -9.351 2.241 1.00 87.50 131 THR A C 1
ATOM 1032 O O . THR A 1 131 ? 10.696 -9.691 1.443 1.00 87.50 131 THR A O 1
ATOM 1035 N N . PHE A 1 132 ? 10.072 -8.464 3.214 1.00 86.75 132 PHE A N 1
ATOM 1036 C CA . PHE A 1 132 ? 11.356 -7.767 3.384 1.00 86.75 132 PHE A CA 1
ATOM 1037 C C . PHE A 1 132 ? 12.281 -8.406 4.437 1.00 86.75 132 PHE A C 1
ATOM 1039 O O . PHE A 1 132 ? 13.416 -7.957 4.605 1.00 86.75 132 PHE A O 1
ATOM 1046 N N . GLY A 1 133 ? 11.828 -9.458 5.130 1.00 82.19 133 GLY A N 1
ATOM 1047 C CA . GLY A 1 133 ? 12.593 -10.174 6.157 1.00 82.19 133 GLY A CA 1
ATOM 1048 C C . GLY A 1 133 ? 12.457 -9.604 7.577 1.00 82.19 133 GLY A C 1
ATOM 1049 O O . GLY A 1 133 ? 11.973 -8.490 7.783 1.00 82.19 133 GLY A O 1
ATOM 1050 N N . GLU A 1 134 ? 12.921 -10.382 8.561 1.00 79.06 134 GLU A N 1
ATOM 1051 C CA . GLU A 1 134 ? 12.616 -10.241 10.001 1.00 79.06 134 GLU A CA 1
ATOM 1052 C C . GLU A 1 134 ? 13.095 -8.939 10.662 1.00 79.06 134 GLU A C 1
ATOM 1054 O O . GLU A 1 134 ? 12.557 -8.522 11.685 1.00 79.06 134 GLU A O 1
ATOM 1059 N N . ASN A 1 135 ? 14.086 -8.261 10.077 1.00 84.94 135 ASN A N 1
ATOM 1060 C CA . ASN A 1 135 ? 14.602 -7.001 10.618 1.00 84.94 135 ASN A CA 1
ATOM 1061 C C . ASN A 1 135 ? 13.685 -5.802 10.337 1.00 84.94 135 ASN A C 1
ATOM 1063 O O . ASN A 1 135 ? 13.908 -4.726 10.902 1.00 84.94 135 ASN A O 1
ATOM 1067 N N . ASN A 1 136 ? 12.677 -5.962 9.473 1.00 89.88 136 ASN A N 1
ATOM 1068 C CA . ASN A 1 136 ? 11.769 -4.879 9.127 1.00 89.88 136 ASN A CA 1
ATOM 1069 C C . ASN A 1 136 ? 10.642 -4.745 10.147 1.00 89.88 136 ASN A C 1
ATOM 1071 O O . ASN A 1 136 ? 10.074 -5.730 10.613 1.00 89.88 136 ASN A O 1
ATOM 1075 N N . LYS A 1 137 ? 10.293 -3.502 10.475 1.00 94.44 137 LYS A N 1
ATOM 1076 C CA . LYS A 1 137 ? 9.260 -3.177 11.458 1.00 94.44 137 LYS A CA 1
ATOM 1077 C C . LYS A 1 137 ? 8.219 -2.263 10.847 1.00 94.44 137 LYS A C 1
ATOM 1079 O O . LYS A 1 137 ? 8.552 -1.279 10.187 1.00 94.44 137 LYS A O 1
ATOM 1084 N N . ILE A 1 138 ? 6.955 -2.571 11.111 1.00 94.69 138 ILE A N 1
ATOM 1085 C CA . ILE A 1 138 ? 5.858 -1.673 10.765 1.00 94.69 138 ILE A CA 1
ATOM 1086 C C . ILE A 1 138 ? 5.846 -0.519 11.771 1.00 94.69 138 ILE A C 1
ATOM 1088 O O . ILE A 1 138 ? 5.815 -0.746 12.981 1.00 94.69 138 ILE A O 1
ATOM 1092 N N . ILE A 1 139 ? 5.862 0.712 11.266 1.00 95.44 139 ILE A N 1
ATOM 1093 C CA . ILE A 1 139 ? 5.667 1.933 12.051 1.00 95.44 139 ILE A CA 1
ATOM 1094 C C . ILE A 1 139 ? 4.392 2.632 11.590 1.00 95.44 139 ILE A C 1
ATOM 1096 O O . ILE A 1 139 ? 4.079 2.644 10.403 1.00 95.44 139 ILE A O 1
ATOM 1100 N N . PHE A 1 140 ? 3.663 3.240 12.517 1.00 95.06 140 PHE A N 1
ATOM 1101 C CA . PHE A 1 140 ? 2.387 3.887 12.224 1.00 95.06 140 PHE A CA 1
ATOM 1102 C C . PHE A 1 140 ? 2.603 5.385 11.983 1.00 95.06 140 PHE A C 1
ATOM 1104 O O . PHE A 1 140 ? 3.245 6.056 12.793 1.00 95.06 140 PHE A O 1
ATOM 1111 N N . SER A 1 141 ? 2.059 5.919 10.889 1.00 94.81 141 SER A N 1
ATOM 1112 C CA . SER A 1 141 ? 1.908 7.364 10.688 1.00 94.81 141 SER A CA 1
ATOM 1113 C C . SER A 1 141 ? 0.428 7.726 10.664 1.00 94.81 141 SER A C 1
ATOM 1115 O O . SER A 1 141 ? -0.403 7.015 10.102 1.00 94.81 141 SER A O 1
ATOM 1117 N N . ASN A 1 142 ? 0.100 8.849 11.300 1.00 92.00 142 ASN A N 1
ATOM 1118 C CA . ASN A 1 142 ? -1.269 9.345 11.355 1.00 92.00 142 ASN A CA 1
ATOM 1119 C C . ASN A 1 142 ? -1.678 9.957 10.006 1.00 92.00 142 ASN A C 1
ATOM 1121 O O . ASN A 1 142 ? -0.921 10.785 9.478 1.00 92.00 142 ASN A O 1
ATOM 1125 N N . PRO A 1 143 ? -2.882 9.640 9.496 1.00 92.00 143 PRO A N 1
ATOM 1126 C CA . PRO A 1 143 ? -3.445 10.339 8.348 1.00 92.00 143 PRO A CA 1
ATOM 1127 C C . PRO A 1 143 ? -3.778 11.794 8.719 1.00 92.00 143 PRO A C 1
ATOM 1129 O O . PRO A 1 143 ? -3.831 12.168 9.893 1.00 92.00 143 PRO A O 1
ATOM 1132 N N . THR A 1 144 ? -4.055 12.627 7.721 1.00 92.25 144 THR A N 1
ATOM 1133 C CA . THR A 1 144 ? -4.599 13.981 7.938 1.00 92.25 144 THR A CA 1
ATOM 1134 C C . THR A 1 144 ? -6.101 13.958 8.225 1.00 92.25 144 THR A C 1
ATOM 1136 O O . THR A 1 144 ? -6.620 14.895 8.829 1.00 92.25 144 THR A O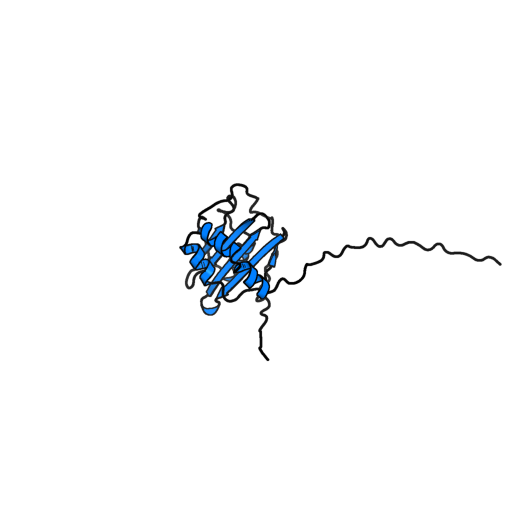 1
ATOM 1139 N N . LYS A 1 145 ? -6.807 12.898 7.805 1.00 86.06 145 LYS A N 1
ATOM 1140 C CA . LYS A 1 145 ? -8.236 12.681 8.060 1.00 86.06 145 LYS A CA 1
ATOM 1141 C C . LYS A 1 145 ? -8.498 11.226 8.436 1.00 86.06 145 LYS A C 1
ATOM 1143 O O . LYS A 1 145 ? -7.992 10.318 7.784 1.00 86.06 145 LYS A O 1
ATOM 1148 N N . VAL A 1 146 ? -9.326 11.034 9.457 1.00 84.38 146 VAL A N 1
ATOM 1149 C CA . VAL A 1 146 ? -9.756 9.723 9.955 1.00 84.38 146 VAL A CA 1
ATOM 1150 C C . VAL A 1 146 ? -11.259 9.584 9.730 1.00 84.38 146 VAL A C 1
ATOM 1152 O O . VAL A 1 146 ? -12.005 10.551 9.894 1.00 84.38 146 VAL A O 1
ATOM 1155 N N . ASN A 1 147 ? -11.696 8.392 9.344 1.00 80.06 147 ASN A N 1
ATOM 1156 C CA . ASN A 1 147 ? -13.085 7.976 9.371 1.00 80.06 147 ASN A CA 1
ATOM 1157 C C . ASN A 1 147 ? -13.385 7.332 10.734 1.00 80.06 147 ASN A C 1
ATOM 1159 O O . ASN A 1 147 ? -12.705 6.395 11.154 1.00 80.06 147 ASN A O 1
ATOM 1163 N N . ASN A 1 148 ? -14.377 7.885 11.434 1.00 71.38 148 ASN A N 1
ATOM 1164 C CA . ASN A 1 148 ? -14.782 7.435 12.769 1.00 71.38 148 ASN A CA 1
ATOM 1165 C C . ASN A 1 148 ? -15.851 6.337 12.723 1.00 71.38 148 ASN A C 1
ATOM 1167 O O . ASN A 1 148 ? -16.043 5.641 13.719 1.00 71.38 148 ASN A O 1
ATOM 1171 N N . MET A 1 149 ? -16.556 6.184 11.595 1.00 66.44 149 MET A N 1
ATOM 1172 C CA . MET A 1 149 ? -17.244 4.926 11.315 1.00 66.44 149 MET A CA 1
ATOM 1173 C C . MET A 1 149 ? -16.137 3.929 11.012 1.00 66.44 149 MET A C 1
ATOM 1175 O O . MET A 1 149 ? -15.207 4.260 10.287 1.00 66.44 149 MET A O 1
ATOM 1179 N N . SER A 1 150 ? -16.148 2.792 11.685 1.00 62.44 150 SER A N 1
ATOM 1180 C CA . SER A 1 150 ? -14.984 1.926 11.752 1.00 62.44 150 SER A CA 1
ATOM 1181 C C . SER A 1 150 ? -15.436 0.490 11.961 1.00 62.44 150 SER A C 1
ATOM 1183 O O . SER A 1 150 ? -16.457 0.250 12.613 1.00 62.44 150 SER A O 1
ATOM 1185 N N . HIS A 1 151 ? -14.707 -0.458 11.385 1.00 67.75 151 HIS A N 1
ATOM 1186 C CA . HIS A 1 151 ? -14.974 -1.892 11.486 1.00 67.75 151 HIS A CA 1
ATOM 1187 C C . HIS A 1 151 ? -13.834 -2.611 12.214 1.00 67.75 151 HIS A C 1
ATOM 1189 O O . HIS A 1 151 ? -12.826 -2.008 12.586 1.00 67.75 151 HIS A O 1
ATOM 1195 N N . ASP A 1 152 ? -14.025 -3.901 12.497 1.00 62.00 152 ASP A N 1
ATOM 1196 C CA . ASP A 1 152 ? -13.015 -4.704 13.189 1.00 62.00 152 ASP A CA 1
ATOM 1197 C C . ASP A 1 152 ? -11.785 -4.926 12.292 1.00 62.00 152 ASP A C 1
ATOM 1199 O O . ASP A 1 152 ? -11.891 -5.399 11.158 1.00 62.00 152 ASP A O 1
ATOM 1203 N N . CYS A 1 153 ? -10.607 -4.602 12.825 1.00 61.06 153 CYS A N 1
ATOM 1204 C CA . CYS A 1 153 ? -9.314 -4.803 12.172 1.00 61.06 153 CYS A CA 1
ATOM 1205 C C . CYS A 1 153 ? -8.880 -6.269 12.166 1.00 61.06 153 CYS A C 1
ATOM 1207 O O . CYS A 1 153 ? -7.955 -6.633 11.436 1.00 61.06 153 CYS A O 1
ATOM 1209 N N . LYS A 1 154 ? -9.505 -7.107 13.003 1.00 52.09 154 LYS A N 1
ATOM 1210 C CA . LYS A 1 154 ? -9.163 -8.518 13.165 1.00 52.09 154 LYS A CA 1
ATOM 1211 C C . LYS A 1 154 ? -10.061 -9.406 12.311 1.00 52.09 154 LYS A C 1
ATOM 1213 O O . LYS A 1 154 ? -11.281 -9.323 12.342 1.00 52.09 154 LYS A O 1
ATOM 1218 N N . GLY A 1 155 ? -9.448 -10.337 11.583 1.00 48.62 155 GLY A N 1
ATOM 1219 C CA . GLY A 1 155 ? -10.135 -11.544 11.109 1.00 48.62 155 GLY A CA 1
ATOM 1220 C C . GLY A 1 155 ? -11.046 -11.405 9.884 1.00 48.62 155 GLY A C 1
ATOM 1221 O O . GLY A 1 155 ? -11.555 -12.420 9.414 1.00 48.62 155 GLY A O 1
ATOM 1222 N N . VAL A 1 156 ? -11.200 -10.218 9.295 1.00 45.44 156 VAL A N 1
ATOM 1223 C CA . VAL A 1 156 ? -12.046 -10.025 8.099 1.00 45.44 156 VAL A CA 1
ATOM 1224 C C . VAL A 1 156 ? -11.421 -10.631 6.822 1.00 45.44 156 VAL A C 1
ATOM 1226 O O . VAL A 1 156 ? -12.124 -10.925 5.855 1.00 45.44 156 VAL A O 1
ATOM 1229 N N . TYR A 1 157 ? -10.115 -10.927 6.819 1.00 52.06 157 TYR A N 1
ATOM 1230 C CA . TYR A 1 157 ? -9.368 -11.194 5.580 1.00 52.06 157 TYR A CA 1
ATOM 1231 C C . TYR A 1 157 ? -8.656 -12.546 5.511 1.00 52.06 157 TYR A C 1
ATOM 1233 O O . TYR A 1 157 ? -7.801 -12.728 4.655 1.00 52.06 157 TYR A O 1
ATOM 1241 N N . GLY A 1 158 ? -9.055 -13.486 6.379 1.00 37.94 158 GLY A N 1
ATOM 1242 C CA . GLY A 1 158 ? -8.768 -14.923 6.345 1.00 37.94 158 GLY A CA 1
ATOM 1243 C C . GLY A 1 158 ? -7.367 -15.347 5.903 1.00 37.94 158 GLY A C 1
ATOM 1244 O O . GLY A 1 158 ? -7.098 -15.363 4.711 1.00 37.94 158 GLY A O 1
ATOM 1245 N N . ASN A 1 159 ? -6.567 -15.846 6.855 1.00 42.56 159 ASN A N 1
ATOM 1246 C CA . ASN A 1 159 ? -5.300 -16.556 6.638 1.00 42.56 159 ASN A CA 1
ATOM 1247 C C . ASN A 1 159 ? -5.248 -17.300 5.296 1.00 42.56 159 ASN A C 1
ATOM 1249 O O . ASN A 1 159 ? -5.747 -18.419 5.174 1.00 42.56 159 ASN A O 1
ATOM 1253 N N . LEU A 1 160 ? -4.602 -16.701 4.305 1.00 45.28 160 LEU A N 1
ATOM 1254 C CA . LEU A 1 160 ? -3.990 -17.442 3.225 1.00 45.28 160 LEU A CA 1
ATOM 1255 C C . LEU A 1 160 ? -2.709 -16.725 2.842 1.00 45.28 160 LEU A C 1
ATOM 1257 O O . LEU A 1 160 ? -2.699 -15.556 2.473 1.00 45.28 160 LEU A O 1
ATOM 1261 N N . LEU A 1 161 ? -1.633 -17.487 2.998 1.00 40.25 161 LEU A N 1
ATOM 1262 C CA . LEU A 1 161 ? -0.302 -17.244 2.484 1.00 40.25 161 LEU A CA 1
ATOM 1263 C C . LEU A 1 161 ? -0.421 -16.546 1.121 1.00 40.25 161 LEU A C 1
ATOM 1265 O O . LEU A 1 161 ? -0.845 -17.191 0.157 1.00 40.25 161 LEU A O 1
ATOM 1269 N N . LEU A 1 162 ? -0.035 -15.263 1.029 1.00 45.16 162 LEU A N 1
ATOM 1270 C CA . LEU A 1 162 ? 0.453 -14.717 -0.239 1.00 45.16 162 LEU A CA 1
ATOM 1271 C C . LEU A 1 162 ? 1.643 -15.609 -0.570 1.00 45.16 162 LEU A C 1
ATOM 1273 O O . LEU A 1 162 ? 2.718 -15.498 0.017 1.00 45.16 162 LEU A O 1
ATOM 1277 N N . LYS A 1 163 ? 1.363 -16.662 -1.335 1.00 35.72 163 LYS A N 1
ATOM 1278 C CA . LYS A 1 163 ? 2.296 -17.752 -1.556 1.00 35.72 163 LYS A CA 1
ATOM 1279 C C . LYS A 1 163 ? 3.513 -17.102 -2.197 1.00 35.72 163 LYS A C 1
ATOM 1281 O O . LYS A 1 163 ? 3.342 -16.417 -3.196 1.00 35.72 163 LYS A O 1
ATOM 1286 N N . ASN A 1 164 ? 4.684 -17.325 -1.595 1.00 35.09 164 ASN A N 1
ATOM 1287 C CA . ASN A 1 164 ? 6.041 -16.983 -2.045 1.00 35.09 164 ASN A CA 1
ATOM 1288 C C . ASN A 1 164 ? 6.355 -17.487 -3.470 1.00 35.09 164 ASN A C 1
ATOM 1290 O O . ASN A 1 164 ? 7.296 -18.238 -3.709 1.00 35.09 164 ASN A O 1
ATOM 1294 N N . ARG A 1 165 ? 5.545 -17.113 -4.444 1.00 33.84 165 ARG A N 1
ATOM 1295 C CA . ARG A 1 165 ? 5.867 -17.149 -5.851 1.00 33.84 165 ARG A CA 1
ATOM 1296 C C . ARG A 1 165 ? 5.691 -15.719 -6.269 1.00 33.84 165 ARG A C 1
ATOM 1298 O O . ARG A 1 165 ? 4.561 -15.249 -6.318 1.00 33.84 165 ARG A O 1
ATOM 1305 N N . SER A 1 166 ? 6.826 -15.046 -6.432 1.00 39.91 166 SER A N 1
ATOM 1306 C CA . SER A 1 166 ? 7.028 -13.956 -7.376 1.00 39.91 166 SER A CA 1
ATOM 1307 C C . SER A 1 166 ? 5.756 -13.744 -8.186 1.00 39.91 166 SER A C 1
ATOM 1309 O O . SER A 1 166 ? 5.461 -14.593 -9.032 1.00 39.91 166 SER A O 1
ATOM 1311 N N . PHE A 1 167 ? 4.956 -12.735 -7.810 1.00 43.84 167 PHE A N 1
ATOM 1312 C CA . PHE A 1 167 ? 3.704 -12.412 -8.493 1.00 43.84 167 PHE A CA 1
ATOM 1313 C C . PHE A 1 167 ? 3.969 -12.538 -9.984 1.00 43.84 167 PHE A C 1
ATOM 1315 O O . PHE A 1 167 ? 4.933 -11.939 -10.459 1.00 43.84 167 PHE A O 1
ATOM 1322 N N . GLU A 1 168 ? 3.230 -13.436 -10.636 1.00 39.69 168 GLU A N 1
ATOM 1323 C CA . GLU A 1 168 ? 3.507 -13.954 -11.974 1.00 39.69 168 GLU A CA 1
ATOM 1324 C C . GLU A 1 168 ? 3.882 -12.787 -12.890 1.00 39.69 168 GLU A C 1
ATOM 1326 O O . GLU A 1 168 ? 3.040 -11.980 -13.287 1.00 39.69 168 GLU A O 1
ATOM 1331 N N . ARG A 1 169 ? 5.194 -12.621 -13.106 1.00 42.38 169 ARG A N 1
ATOM 1332 C CA . ARG A 1 169 ? 5.735 -11.528 -13.902 1.00 42.38 169 ARG A CA 1
ATOM 1333 C C . ARG A 1 169 ? 5.324 -11.851 -15.323 1.00 42.38 169 ARG A C 1
ATOM 1335 O O . ARG A 1 169 ? 5.874 -12.774 -15.918 1.00 42.38 169 ARG A O 1
ATOM 1342 N N . ALA A 1 170 ? 4.364 -11.111 -15.864 1.00 38.16 170 ALA A N 1
ATOM 1343 C CA . ALA A 1 170 ? 4.239 -11.027 -17.305 1.00 38.16 170 ALA A CA 1
ATOM 1344 C C . ALA A 1 170 ? 5.501 -10.307 -17.795 1.00 38.16 170 ALA A C 1
ATOM 1346 O O . ALA A 1 170 ? 5.582 -9.081 -17.776 1.00 38.16 170 ALA A O 1
ATOM 1347 N N . TYR A 1 171 ? 6.525 -11.091 -18.133 1.00 31.66 171 TYR A N 1
ATOM 1348 C CA . TYR A 1 171 ? 7.599 -10.644 -19.002 1.00 31.66 171 TYR A CA 1
ATOM 1349 C C . TYR A 1 171 ? 6.911 -10.236 -20.307 1.00 31.66 171 TYR A C 1
ATOM 1351 O O . TYR A 1 171 ? 6.424 -11.087 -21.049 1.00 31.66 171 TYR A O 1
ATOM 1359 N N . LEU A 1 172 ? 6.785 -8.932 -20.542 1.00 37.34 172 LEU A N 1
ATOM 1360 C CA . LEU A 1 172 ? 6.592 -8.426 -21.891 1.00 37.34 172 LEU A CA 1
ATOM 1361 C C . LEU A 1 172 ? 7.945 -8.600 -22.583 1.00 37.34 172 LEU A C 1
ATOM 1363 O O . LEU A 1 172 ? 8.795 -7.715 -22.543 1.00 37.34 172 LEU A O 1
ATOM 1367 N N . GLU A 1 173 ? 8.181 -9.793 -23.123 1.00 31.73 173 GLU A N 1
ATOM 1368 C CA . GLU A 1 173 ? 9.094 -9.923 -24.250 1.00 31.73 173 GLU A CA 1
ATOM 1369 C C . GLU A 1 173 ? 8.342 -9.356 -25.456 1.00 31.73 173 GLU A C 1
ATOM 1371 O O . GLU A 1 173 ? 7.452 -10.003 -26.008 1.00 31.73 173 GLU A O 1
ATOM 1376 N N . ASP A 1 174 ? 8.643 -8.100 -25.792 1.00 35.00 174 ASP A N 1
ATOM 1377 C CA . ASP A 1 174 ? 8.300 -7.533 -27.093 1.00 35.00 174 ASP A CA 1
ATOM 1378 C C . ASP A 1 174 ? 8.961 -8.398 -28.180 1.00 35.00 174 ASP A C 1
ATOM 1380 O O . ASP A 1 174 ? 10.183 -8.584 -28.188 1.00 35.00 174 ASP A O 1
ATOM 1384 N N . GLN A 1 175 ? 8.119 -8.951 -29.059 1.00 34.34 175 GLN A N 1
ATOM 1385 C CA . GLN A 1 175 ? 8.496 -9.476 -30.374 1.00 34.34 175 GLN A CA 1
ATOM 1386 C C . GLN A 1 175 ? 8.789 -8.337 -31.351 1.00 34.34 175 GLN A C 1
ATOM 1388 O O . GLN A 1 175 ? 8.092 -7.299 -31.268 1.00 34.34 175 GLN A O 1
#

pLDDT: mean 77.31, std 22.89, range [31.66, 98.38]

Secondary structure (DSSP, 8-state):
---PPPP---------------S---HHHHHHHHT-HHHHHHHHHHS-HHHHHHHHTT-SEEPPPEE-TTS-EEEEEEEGGGTEEEEEEE-TTS-EEEEEE-TT-SEEEEEESBTTTTSS--HHHHHHHHTT-TT-EEEE---SS-BSS---SSSTT------SS----------

Radius of gyration: 22.03 Å; chains: 1; bounding box: 67×72×47 Å

Foldseek 3Di:
DDDDDDDDDPDDDPPPPPPPPPDDQAQVVLLCVCPPPVNLVVQCQWADVVLSVQQVVQADAWFRWDQFPQRWIKIKGGDVVQLKIKIWIADPVGKMWIWIDGRPDLEIEIEILAPQCQVPHAPVVVLVNPVSPDSHDYDYDYIPHHDPPHDDSPDRGDDDRPDPDDRPDPPPPDD

Sequence (175 aa):
MKNIIYPILLLSTVGLTMICANATDTIASARITVLDRSLQSQLQTQLKRIDYNNFYSNLEDFSAPYTLKNGSKFYEARRDNLNSASAIVIDPQGYFYVAYKMPNSNNITYITNDGSCNKEAHDAIKVFANTFGENNKIIFSNPTKVNNMSHDCKGVYGNLLLKNRSFERAYLEDQ